Protein AF-0000000068357518 (afdb_homodimer)

Secondary structure (DSSP, 8-state):
---S-HHHHHHHTTTSEEEEEESSS-EEEEEEEEE-TT--EEEEEEEEESSSEEEEEEEEE-GGGEEEEEE-----/--TTSHHHHHHHTTTSEEEEEESSS-EEEEEEEEE-TT--EEEEEEEEESSSEEEEEEEEE-GGGEEEEEE-----

Sequence (152 aa):
MEANVPGAFLHSLIGKNVLVKSKWGPVYEGNLVSCDTFMNLQLRNAVEHAKQDTELGEMLLRNNNILYIREETSASMEANVPGAFLHSLIGKNVLVKSKWGPVYEGNLVSCDTFMNLQLRNAVEHAKQDTELGEMLLRNNNILYIREETSAS

Structure (mmCIF, N/CA/C/O backbone):
data_AF-0000000068357518-model_v1
#
loop_
_entity.id
_entity.type
_entity.pdbx_description
1 polymer 'Sm protein F'
#
loop_
_atom_site.group_PDB
_atom_site.id
_atom_site.type_symbol
_atom_site.label_atom_id
_atom_site.label_alt_id
_atom_site.label_comp_id
_atom_site.label_asym_id
_atom_site.label_entity_id
_atom_site.label_seq_id
_atom_site.pdbx_PDB_ins_code
_atom_site.Cartn_x
_atom_site.Cartn_y
_atom_site.Cartn_z
_atom_site.occupancy
_atom_site.B_iso_or_equiv
_atom_site.auth_seq_id
_atom_site.auth_comp_id
_atom_site.auth_asym_id
_atom_site.auth_atom_id
_atom_site.pdbx_PDB_model_num
ATOM 1 N N . MET A 1 1 ? -22.984 8.414 -0.066 1 35.31 1 MET A N 1
ATOM 2 C CA . MET A 1 1 ? -22.266 7.262 -0.593 1 35.31 1 MET A CA 1
ATOM 3 C C . MET A 1 1 ? -20.766 7.379 -0.311 1 35.31 1 MET A C 1
ATOM 5 O O . MET A 1 1 ? -20.141 8.359 -0.702 1 35.31 1 MET A O 1
ATOM 9 N N . GLU A 1 2 ? -20.156 7.082 0.781 1 42.31 2 GLU A N 1
ATOM 10 C CA . GLU A 1 2 ? -19.125 7.715 1.601 1 42.31 2 GLU A CA 1
ATOM 11 C C . GLU A 1 2 ? -17.828 7.891 0.82 1 42.31 2 GLU A C 1
ATOM 13 O O . GLU A 1 2 ? -17.469 7.043 -0.003 1 42.31 2 GLU A O 1
ATOM 18 N N . ALA A 1 3 ? -17.25 9.109 0.553 1 48.06 3 ALA A N 1
ATOM 19 C CA . ALA A 1 3 ? -16.156 9.578 -0.293 1 48.06 3 ALA A CA 1
ATOM 20 C C . ALA A 1 3 ? -15.125 8.469 -0.504 1 48.06 3 ALA A C 1
ATOM 22 O O . ALA A 1 3 ? -15.117 7.473 0.222 1 48.06 3 ALA A O 1
ATOM 23 N N . ASN A 1 4 ? -13.953 8.797 -1.588 1 59.88 4 ASN A N 1
ATOM 24 C CA . ASN A 1 4 ? -12.852 8.133 -2.279 1 59.88 4 ASN A CA 1
ATOM 25 C C . ASN A 1 4 ? -11.875 7.504 -1.296 1 59.88 4 ASN A C 1
ATOM 27 O O . ASN A 1 4 ? -10.969 8.172 -0.8 1 59.88 4 ASN A O 1
ATOM 31 N N . VAL A 1 5 ? -12.32 6.395 -0.652 1 83.06 5 VAL A N 1
ATOM 32 C CA . VAL A 1 5 ? -11.672 5.684 0.445 1 83.06 5 VAL A CA 1
ATOM 33 C C . VAL A 1 5 ? -10.688 4.66 -0.115 1 83.06 5 VAL A C 1
ATOM 35 O O . VAL A 1 5 ? -10.773 4.281 -1.285 1 83.06 5 VAL A O 1
ATOM 38 N N . PRO A 1 6 ? -9.586 4.516 0.483 1 92.81 6 PRO A N 1
ATOM 39 C CA . PRO A 1 6 ? -8.586 3.514 0.1 1 92.81 6 PRO A CA 1
ATOM 40 C C . PRO A 1 6 ? -9.219 2.197 -0.351 1 92.81 6 PRO A C 1
ATOM 42 O O . PRO A 1 6 ? -8.734 1.574 -1.302 1 92.81 6 PRO A O 1
ATOM 45 N N . GLY A 1 7 ? -10.344 1.847 0.179 1 92.75 7 GLY A N 1
ATOM 46 C CA . GLY A 1 7 ? -11.062 0.647 -0.216 1 92.75 7 GLY A CA 1
ATOM 47 C C . GLY A 1 7 ? -11.586 0.704 -1.642 1 92.75 7 GLY A C 1
ATOM 48 O O . GLY A 1 7 ? -11.555 -0.3 -2.357 1 92.75 7 GLY A O 1
ATOM 49 N N . ALA A 1 8 ? -12.125 1.834 -2.02 1 93.44 8 ALA A N 1
ATOM 50 C CA . ALA A 1 8 ? -12.617 2.01 -3.383 1 93.44 8 ALA A CA 1
ATOM 51 C C . ALA A 1 8 ? -11.484 1.881 -4.398 1 93.44 8 ALA A C 1
ATOM 53 O O . ALA A 1 8 ? -11.664 1.301 -5.473 1 93.44 8 ALA A O 1
ATOM 54 N N . PHE A 1 9 ? -10.359 2.506 -4.082 1 95.88 9 PHE A N 1
ATOM 55 C CA . PHE A 1 9 ? -9.188 2.363 -4.941 1 95.88 9 PHE A CA 1
ATOM 56 C C . PHE A 1 9 ? -8.828 0.894 -5.125 1 95.88 9 PHE A C 1
ATOM 58 O O . PHE A 1 9 ? -8.617 0.438 -6.25 1 95.88 9 PHE A O 1
ATOM 65 N N . LEU A 1 10 ? -8.812 0.176 -4.094 1 97.06 10 LEU A N 1
ATOM 66 C CA . LEU A 1 10 ? -8.492 -1.245 -4.16 1 97.06 10 LEU A CA 1
ATOM 67 C C . LEU A 1 10 ? -9.477 -1.985 -5.059 1 97.06 10 LEU A C 1
ATOM 69 O O . LEU A 1 10 ? -9.078 -2.809 -5.883 1 97.06 10 LEU A O 1
ATOM 73 N N . HIS A 1 11 ? -10.734 -1.648 -4.902 1 96.94 11 HIS A N 1
ATOM 74 C CA . HIS A 1 11 ? -11.758 -2.279 -5.734 1 96.94 11 HIS A CA 1
ATOM 75 C C . HIS A 1 11 ? -11.555 -1.942 -7.207 1 96.94 11 HIS A C 1
ATOM 77 O O . HIS A 1 11 ? -11.836 -2.768 -8.078 1 96.94 11 HIS A O 1
ATOM 83 N N . SER A 1 12 ? -11.07 -0.763 -7.438 1 97.06 12 SER A N 1
ATOM 84 C CA . SER A 1 12 ? -10.859 -0.338 -8.812 1 97.06 12 SER A CA 1
ATOM 85 C C . SER A 1 12 ? -9.734 -1.129 -9.469 1 97.06 12 SER A C 1
ATOM 87 O O . SER A 1 12 ? -9.578 -1.104 -10.695 1 97.06 12 SER A O 1
ATOM 89 N N . LEU A 1 13 ? -8.969 -1.798 -8.719 1 97.75 13 LEU A N 1
ATOM 90 C CA . LEU A 1 13 ? -7.84 -2.564 -9.242 1 97.75 13 LEU A CA 1
ATOM 91 C C . LEU A 1 13 ? -8.273 -3.973 -9.641 1 97.75 13 LEU A C 1
ATOM 93 O O . LEU A 1 13 ? -7.512 -4.715 -10.258 1 97.75 13 LEU A O 1
ATOM 97 N N . ILE A 1 14 ? -9.453 -4.398 -9.289 1 98.31 14 ILE A N 1
ATOM 98 C CA . ILE A 1 14 ? -9.922 -5.738 -9.633 1 98.31 14 ILE A CA 1
ATOM 99 C C . ILE A 1 14 ? -9.914 -5.914 -11.148 1 98.31 14 ILE A C 1
ATOM 101 O O . ILE A 1 14 ? -10.398 -5.055 -11.891 1 98.31 14 ILE A O 1
ATOM 105 N N . GLY A 1 15 ? -9.352 -6.984 -11.609 1 98.44 15 GLY A N 1
ATOM 106 C CA . GLY A 1 15 ? -9.219 -7.273 -13.031 1 98.44 15 GLY A CA 1
ATOM 107 C C . GLY A 1 15 ? -7.906 -6.777 -13.617 1 98.44 15 GLY A C 1
ATOM 108 O O . GLY A 1 15 ? -7.594 -7.055 -14.773 1 98.44 15 GLY A O 1
ATOM 109 N N . LYS A 1 16 ? -7.148 -6.023 -12.82 1 98.31 16 LYS A N 1
ATOM 110 C CA . LYS A 1 16 ? -5.883 -5.461 -13.281 1 98.31 16 LYS A CA 1
ATOM 111 C C . LYS A 1 16 ? -4.695 -6.25 -12.742 1 98.31 16 LYS A C 1
ATOM 113 O O . LYS A 1 16 ? -4.824 -6.973 -11.75 1 98.31 16 LYS A O 1
ATOM 118 N N . ASN A 1 17 ? -3.576 -6.098 -13.484 1 98.62 17 ASN A N 1
ATOM 119 C CA . ASN A 1 17 ? -2.312 -6.59 -12.945 1 98.62 17 ASN A CA 1
ATOM 120 C C . ASN A 1 17 ? -1.744 -5.645 -11.891 1 98.62 17 ASN A C 1
ATOM 122 O O . ASN A 1 17 ? -1.691 -4.43 -12.102 1 98.62 17 ASN A O 1
ATOM 126 N N . VAL A 1 18 ? -1.357 -6.281 -10.766 1 98.62 18 VAL A N 1
ATOM 127 C CA . VAL A 1 18 ? -0.901 -5.461 -9.648 1 98.62 18 VAL A CA 1
ATOM 128 C C . VAL A 1 18 ? 0.441 -5.977 -9.141 1 98.62 18 VAL A C 1
ATOM 130 O O . VAL A 1 18 ? 0.837 -7.105 -9.453 1 98.62 18 VAL A O 1
ATOM 133 N N . LEU A 1 19 ? 1.148 -5.113 -8.438 1 98.5 19 LEU A N 1
ATOM 134 C CA . LEU A 1 19 ? 2.312 -5.438 -7.621 1 98.5 19 LEU A CA 1
ATOM 135 C C . LEU A 1 19 ? 2.012 -5.238 -6.141 1 98.5 19 LEU A C 1
ATOM 137 O O . LEU A 1 19 ? 1.493 -4.191 -5.742 1 98.5 19 LEU A O 1
ATOM 141 N N . VAL A 1 20 ? 2.309 -6.266 -5.355 1 98.12 20 VAL A N 1
ATOM 142 C CA . VAL A 1 20 ? 2.068 -6.227 -3.916 1 98.12 20 VAL A CA 1
ATOM 143 C C . VAL A 1 20 ? 3.385 -6.43 -3.166 1 98.12 20 VAL A C 1
ATOM 145 O O . VAL A 1 20 ? 4.031 -7.473 -3.309 1 98.12 20 VAL A O 1
ATOM 148 N N . LYS A 1 21 ? 3.73 -5.383 -2.451 1 96.56 21 LYS A N 1
ATOM 149 C CA . LYS A 1 21 ? 4.902 -5.5 -1.589 1 96.56 21 LYS A CA 1
ATOM 150 C C . LYS A 1 21 ? 4.523 -6.043 -0.215 1 96.56 21 LYS A C 1
ATOM 152 O O . LYS A 1 21 ? 3.639 -5.504 0.45 1 96.56 21 LYS A O 1
ATOM 157 N N . SER A 1 22 ? 5.207 -7.082 0.133 1 93.88 22 SER A N 1
ATOM 158 C CA . SER A 1 22 ? 4.98 -7.668 1.449 1 93.88 22 SER A CA 1
ATOM 159 C C . SER A 1 22 ? 5.867 -7.02 2.506 1 93.88 22 SER A C 1
ATOM 161 O O . SER A 1 22 ? 6.957 -6.531 2.193 1 93.88 22 SER A O 1
ATOM 163 N N . LYS A 1 23 ? 5.484 -7.004 3.771 1 88.38 23 LYS A N 1
ATOM 164 C CA . LYS A 1 23 ? 6.223 -6.43 4.895 1 88.38 23 LYS A CA 1
ATOM 165 C C . LYS A 1 23 ? 7.605 -7.059 5.023 1 88.38 23 LYS A C 1
ATOM 167 O O . LYS A 1 23 ? 8.594 -6.355 5.223 1 88.38 23 LYS A O 1
ATOM 172 N N . TRP A 1 24 ? 7.766 -8.289 5.055 1 82.06 24 TRP A N 1
ATOM 173 C CA . TRP A 1 24 ? 9 -9.008 5.34 1 82.06 24 TRP A CA 1
ATOM 174 C C . TRP A 1 24 ? 9.406 -9.891 4.16 1 82.06 24 TRP A C 1
ATOM 176 O O . TRP A 1 24 ? 10.195 -10.82 4.316 1 82.06 24 TRP A O 1
ATOM 186 N N . GLY A 1 25 ? 8.891 -9.5 3.078 1 84.94 25 GLY A N 1
ATOM 187 C CA . GLY A 1 25 ? 9.156 -10.484 2.041 1 84.94 25 GLY A CA 1
ATOM 188 C C . GLY A 1 25 ? 9.219 -9.883 0.649 1 84.94 25 GLY A C 1
ATOM 189 O O . GLY A 1 25 ? 9.625 -8.734 0.482 1 84.94 25 GLY A O 1
ATOM 190 N N . PRO A 1 26 ? 9.102 -10.734 -0.344 1 93 26 PRO A N 1
ATOM 191 C CA . PRO A 1 26 ? 9.234 -10.352 -1.752 1 93 26 PRO A CA 1
ATOM 192 C C . PRO A 1 26 ? 8.031 -9.562 -2.264 1 93 26 PRO A C 1
ATOM 194 O O . PRO A 1 26 ? 7.086 -9.312 -1.512 1 93 26 PRO A O 1
ATOM 197 N N . VAL A 1 27 ? 8.172 -9.078 -3.535 1 96.5 27 VAL A N 1
ATOM 198 C CA . VAL A 1 27 ? 7.074 -8.484 -4.289 1 96.5 27 VAL A CA 1
ATOM 199 C C . VAL A 1 27 ? 6.301 -9.578 -5.023 1 96.5 27 VAL A C 1
ATOM 201 O O . VAL A 1 27 ? 6.895 -10.484 -5.602 1 96.5 27 VAL A O 1
ATOM 204 N N . TYR A 1 28 ? 5.008 -9.484 -4.918 1 97.94 28 TYR A N 1
ATOM 205 C CA . TYR A 1 28 ? 4.125 -10.367 -5.672 1 97.94 28 TYR A CA 1
ATOM 206 C C . TYR A 1 28 ? 3.473 -9.625 -6.836 1 97.94 28 TYR A C 1
ATOM 208 O O . TYR A 1 28 ? 3.053 -8.477 -6.691 1 97.94 28 TYR A O 1
ATOM 216 N N . GLU 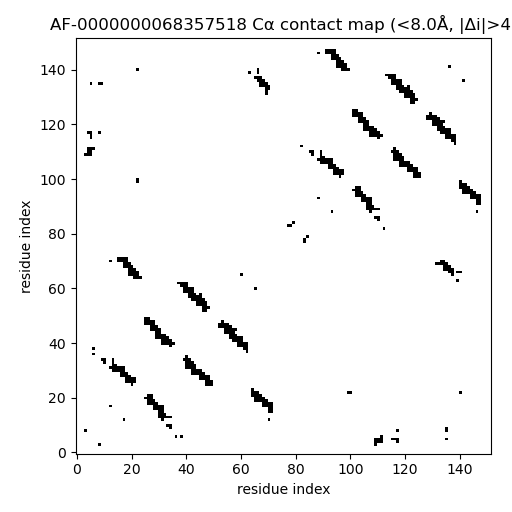A 1 29 ? 3.469 -10.273 -7.949 1 98.44 29 GLU A N 1
ATOM 217 C CA . GLU A 1 29 ? 2.811 -9.781 -9.156 1 98.44 29 GLU A CA 1
ATOM 218 C C . GLU A 1 29 ? 1.68 -10.711 -9.586 1 98.44 29 GLU A C 1
ATOM 220 O O . GLU A 1 29 ? 1.822 -11.93 -9.539 1 98.44 29 GLU A O 1
ATOM 225 N N . GLY A 1 30 ? 0.531 -10.148 -9.992 1 98.62 30 GLY A N 1
ATOM 226 C CA . GLY A 1 30 ? -0.564 -10.969 -10.477 1 98.62 30 GLY A CA 1
ATOM 227 C C . GLY A 1 30 ? -1.808 -10.172 -10.82 1 98.62 30 GLY A C 1
ATOM 228 O O . GLY A 1 30 ? -1.838 -8.953 -10.633 1 98.62 30 GLY A O 1
ATOM 229 N N . ASN A 1 31 ? -2.783 -10.914 -11.359 1 98.81 31 ASN A N 1
ATOM 230 C CA . ASN A 1 31 ? -4.09 -10.32 -11.617 1 98.81 31 ASN A CA 1
ATOM 231 C C . ASN A 1 31 ? -4.969 -10.336 -10.367 1 98.81 31 ASN A C 1
ATOM 233 O O . ASN A 1 31 ? -5.188 -11.383 -9.773 1 98.81 31 ASN A O 1
ATOM 237 N N . LEU A 1 32 ? -5.406 -9.188 -9.992 1 98.81 32 LEU A N 1
ATOM 238 C CA . LEU A 1 32 ? -6.293 -9.133 -8.836 1 98.81 32 LEU A CA 1
ATOM 239 C C . LEU A 1 32 ? -7.691 -9.617 -9.203 1 98.81 32 LEU A C 1
ATOM 241 O O . LEU A 1 32 ? -8.375 -9 -10.023 1 98.81 32 LEU A O 1
ATOM 245 N N . VAL A 1 33 ? -8.039 -10.656 -8.562 1 98.75 33 VAL A N 1
ATOM 246 C CA . VAL A 1 33 ? -9.32 -11.273 -8.875 1 98.75 33 VAL A CA 1
ATOM 247 C C . VAL A 1 33 ? -10.398 -10.758 -7.922 1 98.75 33 VAL A C 1
ATOM 249 O O . VAL A 1 33 ? -11.539 -10.523 -8.328 1 98.75 33 VAL A O 1
ATOM 252 N N . SER A 1 34 ? -10.086 -10.664 -6.609 1 98.25 34 SER A N 1
ATOM 253 C CA . SER A 1 34 ? -11.023 -10.203 -5.594 1 98.25 34 SER A CA 1
ATOM 254 C C . SER A 1 34 ? -10.305 -9.719 -4.344 1 98.25 34 SER A C 1
ATOM 256 O O . SER A 1 34 ? -9.109 -9.969 -4.176 1 98.25 34 SER A O 1
ATOM 258 N N . CYS A 1 35 ? -11.023 -8.992 -3.533 1 97.69 35 CYS A N 1
ATOM 259 C CA . CYS A 1 35 ? -10.562 -8.555 -2.221 1 97.69 35 CYS A CA 1
ATOM 260 C C . CYS A 1 35 ? -11.719 -8.453 -1.238 1 97.69 35 CYS A C 1
ATOM 262 O O . CYS A 1 35 ? -12.875 -8.328 -1.646 1 97.69 35 CYS A O 1
ATOM 264 N N . ASP A 1 36 ? -11.375 -8.523 0.02 1 95.38 36 ASP A N 1
ATOM 265 C CA . ASP A 1 36 ? -12.43 -8.375 1.018 1 95.38 36 ASP A CA 1
ATOM 266 C C . ASP A 1 36 ? -12.242 -7.094 1.827 1 95.38 36 ASP A C 1
ATOM 268 O O . ASP A 1 36 ? -11.391 -6.266 1.501 1 95.38 36 ASP A O 1
ATOM 272 N N . THR A 1 37 ? -13.062 -6.914 2.865 1 91.75 37 THR A N 1
ATOM 273 C CA . THR A 1 37 ? -13.117 -5.656 3.598 1 91.75 37 THR A CA 1
ATOM 274 C C . THR A 1 37 ? -11.867 -5.473 4.449 1 91.75 37 THR A C 1
ATOM 276 O O . THR A 1 37 ? -11.531 -4.352 4.844 1 91.75 37 TH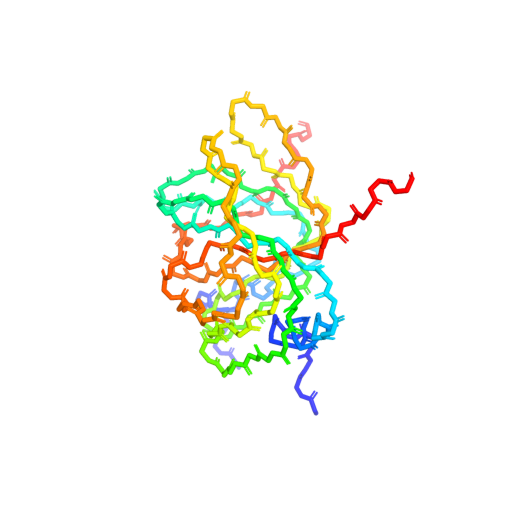R A O 1
ATOM 279 N N . PHE A 1 38 ? -11.125 -6.559 4.793 1 92.31 38 PHE A N 1
ATOM 280 C CA . PHE A 1 38 ? -9.906 -6.496 5.582 1 92.31 38 PHE A CA 1
ATOM 281 C C . PHE A 1 38 ? -8.688 -6.277 4.688 1 92.31 38 PHE A C 1
ATOM 283 O O . PHE A 1 38 ? -7.574 -6.09 5.18 1 92.31 38 PHE A O 1
ATOM 290 N N . MET A 1 39 ? -8.875 -6.348 3.311 1 95.44 39 MET A N 1
ATOM 291 C CA . MET A 1 39 ? -7.855 -6.141 2.283 1 95.44 39 MET A CA 1
ATOM 292 C C . MET A 1 39 ? -7.004 -7.391 2.1 1 95.44 39 MET A C 1
ATOM 294 O O . MET A 1 39 ? -5.793 -7.297 1.908 1 95.44 39 MET A O 1
ATOM 298 N N . ASN A 1 40 ? -7.668 -8.609 2.387 1 97.5 40 ASN A N 1
ATOM 299 C CA . ASN A 1 40 ? -7.113 -9.844 1.831 1 97.5 40 ASN A CA 1
ATOM 300 C C . ASN A 1 40 ? -7.27 -9.891 0.314 1 97.5 40 ASN A C 1
ATOM 302 O O . ASN A 1 40 ? -8.312 -9.508 -0.219 1 97.5 40 ASN A O 1
ATOM 306 N N . LEU A 1 41 ? -6.289 -10.43 -0.349 1 98.56 41 LEU A N 1
ATOM 307 C CA . LEU A 1 41 ? -6.277 -10.336 -1.805 1 98.56 41 LEU A CA 1
ATOM 308 C C . LEU A 1 41 ? -6.262 -11.727 -2.434 1 98.56 41 LEU A C 1
ATOM 310 O O . LEU A 1 41 ? -5.453 -12.578 -2.059 1 98.56 41 LEU A O 1
ATOM 314 N N . GLN A 1 42 ? -7.133 -11.898 -3.357 1 98.81 42 GLN A N 1
ATOM 315 C CA . GLN A 1 42 ? -7.062 -13.062 -4.238 1 98.81 42 GLN A CA 1
ATOM 316 C C . GLN A 1 42 ? -6.391 -12.703 -5.562 1 98.81 42 GLN A C 1
ATOM 318 O O . GLN A 1 42 ? -6.855 -11.812 -6.281 1 98.81 42 GLN A O 1
ATOM 323 N N . LEU A 1 43 ? -5.305 -13.375 -5.922 1 98.69 43 LEU A N 1
ATOM 324 C CA . LEU A 1 43 ? -4.566 -13.141 -7.16 1 98.69 43 LEU A CA 1
ATOM 325 C C . LEU A 1 43 ? -4.59 -14.383 -8.047 1 98.69 43 LEU A C 1
ATOM 327 O O . LEU A 1 43 ? -4.602 -15.508 -7.551 1 98.69 43 LEU A O 1
ATOM 331 N N . ARG A 1 44 ? -4.617 -14.156 -9.344 1 98.75 44 ARG A N 1
ATOM 332 C CA . ARG A 1 44 ? -4.383 -15.188 -10.336 1 98.75 44 ARG A CA 1
ATOM 333 C C . ARG A 1 44 ? -3.1 -14.922 -11.117 1 98.75 44 ARG A C 1
ATOM 335 O O . ARG A 1 44 ? -2.678 -13.773 -11.25 1 98.75 44 ARG A O 1
ATOM 342 N N . ASN A 1 45 ? -2.479 -16.062 -11.648 1 98.56 45 ASN A N 1
ATOM 343 C CA . ASN A 1 45 ? -1.209 -15.984 -12.359 1 98.56 45 ASN A CA 1
ATOM 344 C C . ASN A 1 45 ? -0.144 -15.266 -11.539 1 98.56 45 ASN A C 1
ATOM 346 O O . ASN A 1 45 ? 0.569 -14.406 -12.055 1 98.56 45 ASN A O 1
ATOM 350 N N . ALA A 1 46 ? -0.153 -15.547 -10.258 1 98.62 46 ALA A N 1
ATOM 351 C CA . ALA A 1 46 ? 0.749 -14.836 -9.359 1 98.62 46 ALA A CA 1
ATOM 352 C C . ALA A 1 46 ? 2.191 -15.297 -9.547 1 98.62 46 ALA A C 1
ATOM 354 O O . ALA A 1 46 ? 2.447 -16.484 -9.734 1 98.62 46 ALA A O 1
ATOM 355 N N . VAL A 1 47 ? 3.076 -14.367 -9.539 1 98.44 47 VAL A N 1
ATOM 356 C CA . VAL A 1 47 ? 4.516 -14.594 -9.562 1 98.44 47 VAL A CA 1
ATOM 357 C C . VAL A 1 47 ? 5.168 -13.945 -8.344 1 98.44 47 VAL A C 1
ATOM 359 O O . VAL A 1 47 ? 4.871 -12.797 -8.008 1 98.44 47 VAL A O 1
ATOM 362 N N . GLU A 1 48 ? 5.934 -14.695 -7.59 1 98.19 48 GLU A N 1
ATOM 363 C CA . GLU A 1 48 ? 6.758 -14.156 -6.512 1 98.19 48 GLU A CA 1
ATOM 364 C C . GLU A 1 48 ? 8.117 -13.688 -7.031 1 98.19 48 GLU A C 1
ATOM 366 O O . GLU A 1 48 ? 8.844 -14.461 -7.664 1 98.19 48 GLU A O 1
ATOM 371 N N . HIS A 1 49 ? 8.445 -12.367 -6.805 1 97.44 49 HIS A N 1
ATOM 372 C CA . HIS A 1 49 ? 9.742 -11.828 -7.199 1 97.44 49 HIS A CA 1
ATOM 373 C C . HIS A 1 49 ? 10.711 -11.812 -6.023 1 97.44 49 HIS A C 1
ATOM 375 O O . HIS A 1 49 ? 10.797 -10.82 -5.293 1 97.44 49 HIS A O 1
ATOM 381 N N . ALA A 1 50 ? 11.445 -12.844 -5.773 1 94.31 50 ALA A N 1
ATOM 382 C CA . ALA A 1 50 ? 12.523 -12.922 -4.797 1 94.31 50 ALA A CA 1
ATOM 383 C C . ALA A 1 50 ? 13.883 -13.016 -5.484 1 94.31 50 ALA A C 1
ATOM 385 O O . ALA A 1 50 ? 14.211 -12.18 -6.336 1 94.31 50 ALA A O 1
ATOM 386 N N . LYS A 1 51 ? 14.742 -13.805 -5.152 1 94.19 51 LYS A N 1
ATOM 387 C CA . LYS A 1 51 ? 15.992 -14 -5.883 1 94.19 51 LYS A CA 1
ATOM 388 C C . LYS A 1 51 ? 15.727 -14.531 -7.289 1 94.19 51 LYS A C 1
ATOM 390 O O . LYS A 1 51 ? 16.328 -14.062 -8.258 1 94.19 51 LYS A O 1
ATOM 395 N N . GLN A 1 52 ? 14.812 -15.445 -7.316 1 96.19 52 GLN A N 1
ATOM 396 C CA . GLN A 1 52 ? 14.289 -15.961 -8.57 1 96.19 52 GLN A CA 1
ATOM 397 C C . GLN A 1 52 ? 12.766 -15.867 -8.617 1 96.19 52 GLN A C 1
ATOM 399 O O . GLN A 1 52 ? 12.102 -15.953 -7.578 1 96.19 52 GLN A O 1
ATOM 404 N N . ASP A 1 53 ? 12.336 -15.672 -9.867 1 97.62 53 ASP A N 1
ATOM 405 C CA . ASP A 1 53 ? 10.883 -15.633 -10.031 1 97.62 53 ASP A CA 1
ATOM 406 C C . ASP A 1 53 ? 10.273 -17.016 -9.844 1 97.62 53 ASP A C 1
ATOM 408 O O . ASP A 1 53 ? 10.81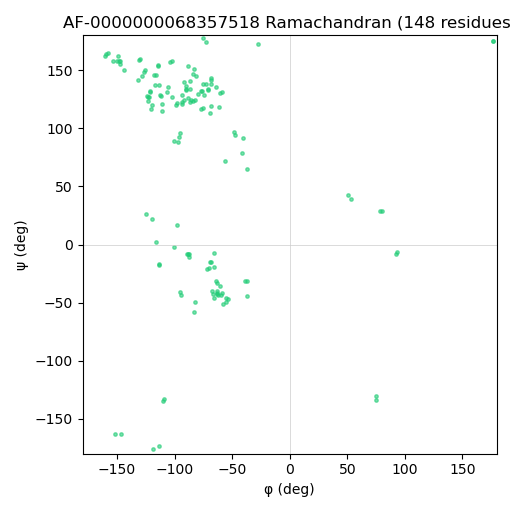2 -18.016 -10.336 1 97.62 53 ASP A O 1
ATOM 412 N N . THR A 1 54 ? 9.242 -17.094 -9.094 1 98 54 THR A N 1
ATOM 413 C CA . THR A 1 54 ? 8.5 -18.328 -8.891 1 98 54 THR A CA 1
ATOM 414 C C . THR A 1 54 ? 7.031 -18.156 -9.273 1 98 54 THR A C 1
ATOM 416 O O . THR A 1 54 ? 6.359 -17.25 -8.766 1 98 54 THR A O 1
ATOM 419 N N . GLU A 1 55 ? 6.547 -18.953 -10.164 1 98.38 55 GLU A N 1
ATOM 420 C CA . GLU A 1 55 ? 5.125 -18.953 -10.492 1 98.38 55 GLU A CA 1
ATOM 421 C C . GLU A 1 55 ? 4.301 -19.625 -9.398 1 98.38 55 GLU A C 1
ATOM 423 O O . GLU A 1 55 ? 4.578 -20.766 -9.016 1 98.38 55 GLU A O 1
ATOM 428 N N . LEU A 1 56 ? 3.27 -18.953 -8.93 1 98 56 LEU A N 1
ATOM 429 C CA . LEU A 1 56 ? 2.488 -19.453 -7.801 1 98 56 LEU A CA 1
ATOM 430 C C . LEU A 1 56 ? 1.073 -19.812 -8.242 1 98 56 LEU A C 1
ATOM 432 O O . LEU A 1 56 ? 0.369 -20.547 -7.539 1 98 56 LEU A O 1
ATOM 436 N N . GLY A 1 57 ? 0.701 -19.312 -9.391 1 98.06 57 GLY A N 1
ATOM 437 C CA . GLY A 1 57 ? -0.656 -19.578 -9.844 1 98.06 57 GLY A CA 1
ATOM 438 C C . GLY A 1 57 ? -1.699 -18.75 -9.102 1 98.06 57 GLY A C 1
ATOM 439 O O . GLY A 1 57 ? -1.592 -17.531 -9.016 1 98.06 57 GLY A O 1
ATOM 440 N N . GLU A 1 58 ? -2.789 -19.391 -8.57 1 98.44 58 GLU A N 1
ATOM 441 C CA . GLU A 1 58 ? -3.826 -18.719 -7.801 1 98.44 58 GLU A CA 1
ATOM 442 C C . GLU A 1 58 ? -3.492 -18.719 -6.312 1 98.44 58 GLU A C 1
ATOM 444 O O . GLU A 1 58 ? -3.107 -19.75 -5.758 1 98.44 58 GLU A O 1
ATOM 449 N N . MET A 1 59 ? -3.709 -17.531 -5.613 1 98.06 59 MET A N 1
ATOM 450 C CA . MET A 1 59 ? -3.307 -17.438 -4.211 1 98.06 59 MET A CA 1
ATOM 451 C C . MET A 1 59 ? -4.148 -16.406 -3.475 1 98.06 59 MET A C 1
ATOM 453 O O . MET A 1 59 ? -4.801 -15.562 -4.102 1 98.06 59 MET A O 1
ATOM 457 N N . LEU A 1 60 ? -4.156 -16.594 -2.211 1 98.38 60 LEU A N 1
ATOM 458 C CA . LEU A 1 60 ? -4.699 -15.602 -1.291 1 98.38 60 LEU A CA 1
ATOM 459 C C . LEU A 1 60 ? -3.594 -14.969 -0.456 1 98.38 60 LEU A C 1
ATOM 461 O O . LEU A 1 60 ? -2.781 -15.672 0.145 1 98.38 60 LEU A O 1
ATOM 465 N N . LEU A 1 61 ? -3.438 -13.703 -0.538 1 97.19 61 LEU A N 1
ATOM 466 C CA . LEU A 1 61 ? -2.484 -12.961 0.276 1 97.19 61 LEU A CA 1
ATOM 467 C C . LEU A 1 61 ? -3.189 -12.25 1.429 1 97.19 61 LEU A C 1
ATOM 469 O O . LEU A 1 61 ? -4.082 -11.43 1.207 1 97.19 61 LEU A O 1
ATOM 473 N N . ARG A 1 62 ? -2.729 -12.469 2.67 1 96.25 62 ARG A N 1
ATOM 474 C CA . ARG A 1 62 ? -3.369 -11.945 3.873 1 96.25 62 ARG A CA 1
ATOM 475 C C . ARG A 1 62 ? -2.975 -10.492 4.121 1 96.25 62 ARG A C 1
ATOM 477 O O . ARG A 1 62 ? -1.812 -10.125 3.941 1 96.25 62 ARG A O 1
ATOM 484 N N . ASN A 1 63 ? -3.953 -9.766 4.633 1 94.62 63 ASN A N 1
ATOM 485 C CA . ASN A 1 63 ? -3.822 -8.32 4.781 1 94.62 63 ASN A CA 1
ATOM 486 C C . ASN A 1 63 ? -2.662 -7.957 5.703 1 94.62 63 ASN A C 1
ATOM 488 O O . ASN A 1 63 ? -1.954 -6.977 5.461 1 94.62 63 ASN A O 1
ATOM 492 N N . ASN A 1 64 ? -2.422 -8.727 6.727 1 93.31 64 ASN A N 1
ATOM 493 C CA . ASN A 1 64 ? -1.422 -8.406 7.738 1 93.31 64 ASN A CA 1
ATOM 494 C C . ASN A 1 64 ? -0.01 -8.43 7.16 1 93.31 64 ASN A C 1
ATOM 496 O O . ASN A 1 64 ? 0.9 -7.801 7.703 1 93.31 64 ASN A O 1
ATOM 500 N N . ASN A 1 65 ? 0.189 -9.055 6.07 1 93.56 65 ASN A N 1
ATOM 501 C CA . ASN A 1 65 ? 1.512 -9.211 5.477 1 93.56 65 ASN A CA 1
ATOM 502 C C . ASN A 1 65 ? 1.729 -8.219 4.332 1 93.56 65 ASN A C 1
ATOM 504 O O . ASN A 1 65 ? 2.809 -8.172 3.744 1 93.56 65 ASN A O 1
ATOM 508 N N . ILE A 1 66 ? 0.726 -7.441 4.043 1 95.81 66 ILE A N 1
ATOM 509 C CA . ILE A 1 66 ? 0.802 -6.531 2.906 1 95.81 66 ILE A CA 1
ATOM 510 C C . ILE A 1 66 ? 1.285 -5.16 3.377 1 95.81 66 ILE A C 1
ATOM 512 O O . ILE A 1 66 ? 0.698 -4.566 4.285 1 95.81 66 ILE A O 1
ATOM 516 N N . LEU A 1 67 ? 2.377 -4.73 2.779 1 96.12 67 LEU A N 1
ATOM 517 C CA . LEU A 1 67 ? 2.832 -3.361 3.008 1 96.12 67 LEU A CA 1
ATOM 518 C C . LEU A 1 67 ? 2.088 -2.385 2.104 1 96.12 67 LEU A C 1
ATOM 520 O O . LEU A 1 67 ? 1.403 -1.48 2.588 1 96.12 67 LEU A O 1
ATOM 524 N N . TYR A 1 68 ? 2.141 -2.541 0.824 1 97 68 TYR A N 1
ATOM 525 C CA . TYR A 1 68 ? 1.363 -1.712 -0.091 1 97 68 TYR A CA 1
ATOM 526 C C . TYR A 1 68 ? 0.995 -2.488 -1.35 1 97 68 TYR A C 1
ATOM 528 O O . TYR A 1 68 ? 1.58 -3.535 -1.635 1 97 68 TYR A O 1
ATOM 536 N N . ILE A 1 69 ? 0.024 -2.02 -2.1 1 98.12 69 ILE A N 1
ATOM 537 C CA . ILE A 1 69 ? -0.372 -2.523 -3.41 1 98.12 69 ILE A CA 1
ATOM 538 C C . ILE A 1 69 ? -0.433 -1.372 -4.41 1 98.12 69 ILE A C 1
ATOM 540 O O . ILE A 1 69 ? -0.861 -0.267 -4.066 1 98.12 69 ILE A O 1
ATOM 544 N N . ARG A 1 70 ? -0.062 -1.646 -5.656 1 98 70 ARG A N 1
ATOM 545 C CA . ARG A 1 70 ? -0.146 -0.685 -6.75 1 98 70 ARG A CA 1
ATOM 546 C C . ARG A 1 70 ? -0.432 -1.387 -8.07 1 98 70 ARG A C 1
ATOM 548 O O . ARG A 1 70 ? -0.194 -2.588 -8.211 1 98 70 ARG A O 1
ATOM 555 N N . GLU A 1 71 ? -1.021 -0.594 -8.961 1 97.5 71 GLU A N 1
ATOM 556 C CA . GLU A 1 71 ? -1.218 -1.127 -10.305 1 97.5 71 GLU A CA 1
ATOM 557 C C . GLU A 1 71 ? 0.115 -1.313 -11.023 1 97.5 71 GLU A C 1
ATOM 559 O O . GLU A 1 71 ? 1.015 -0.48 -10.898 1 97.5 71 GLU A O 1
ATOM 564 N N . GLU A 1 72 ? 0.211 -2.406 -11.688 1 94.88 72 GLU A N 1
ATOM 565 C CA . GLU A 1 72 ? 1.375 -2.592 -12.547 1 94.88 72 GLU A CA 1
ATOM 566 C C . GLU A 1 72 ? 1.333 -1.647 -13.742 1 94.88 72 GLU A C 1
ATOM 568 O O . GLU A 1 72 ? 0.328 -1.582 -14.453 1 94.88 72 GLU A O 1
ATOM 573 N N . THR A 1 73 ? 2.205 -0.753 -13.805 1 84.5 73 THR A N 1
ATOM 574 C CA . THR A 1 73 ? 2.258 0.143 -14.953 1 84.5 73 THR A CA 1
ATOM 575 C C . THR A 1 73 ? 3.254 -0.368 -15.984 1 84.5 73 THR A C 1
ATOM 577 O O . THR A 1 73 ? 4.371 -0.758 -15.648 1 84.5 73 THR A O 1
ATOM 580 N N . SER A 1 74 ? 2.76 -1.073 -16.953 1 62.78 74 SER A N 1
ATOM 581 C CA . SER A 1 74 ? 3.613 -1.511 -18.047 1 62.78 74 SER A CA 1
ATOM 582 C C . SER A 1 74 ? 4.465 -0.362 -18.578 1 62.78 74 SER A C 1
ATOM 584 O O . SER A 1 74 ? 3.971 0.754 -18.75 1 62.78 74 SER A O 1
ATOM 586 N N . ALA A 1 75 ? 5.805 -0.114 -18.125 1 47.16 75 ALA A N 1
ATOM 587 C CA . ALA A 1 75 ? 6.551 0.764 -19.031 1 47.16 75 ALA A CA 1
ATOM 588 C C . ALA A 1 75 ? 6.195 0.484 -20.484 1 47.16 75 ALA A C 1
ATOM 590 O O . ALA A 1 75 ? 6.504 -0.588 -21.016 1 47.16 75 ALA A O 1
ATOM 591 N N . SER A 1 76 ? 4.996 0.746 -20.812 1 29.62 76 SER A N 1
ATOM 592 C CA . SER A 1 76 ? 4.934 0.671 -22.266 1 29.62 76 SER A CA 1
ATOM 593 C C . SER A 1 76 ? 6.125 1.373 -22.906 1 29.62 76 SER A C 1
ATOM 595 O O . SER A 1 76 ? 6.574 2.416 -22.422 1 29.62 76 SER A O 1
ATOM 597 N N . MET B 1 1 ? -17.859 16.734 15.094 1 43.16 1 MET B N 1
ATOM 598 C CA . MET B 1 1 ? -16.812 15.758 14.805 1 43.16 1 MET B CA 1
ATOM 599 C C . MET B 1 1 ? -15.57 16.047 15.641 1 43.16 1 MET B C 1
ATOM 601 O O . MET B 1 1 ? -15.094 17.172 15.688 1 43.16 1 MET B O 1
ATOM 605 N N . GLU B 1 2 ? -15.258 15.508 16.75 1 49.72 2 GLU B N 1
ATOM 606 C CA . GLU B 1 2 ? -14.297 15.977 17.734 1 49.72 2 GLU B CA 1
ATOM 607 C C . GLU B 1 2 ? -12.969 16.344 17.078 1 49.72 2 GLU B C 1
ATOM 609 O O . GLU B 1 2 ? -12.398 15.555 16.328 1 49.72 2 GLU B O 1
ATOM 614 N N . ALA B 1 3 ? -12.766 17.625 16.797 1 55.69 3 ALA B N 1
ATOM 615 C CA . ALA B 1 3 ? -11.742 18.359 16.062 1 55.69 3 ALA B CA 1
ATOM 616 C C . ALA B 1 3 ? -10.359 17.75 16.281 1 55.69 3 ALA B C 1
ATOM 618 O O . ALA B 1 3 ? -9.539 17.703 15.367 1 55.69 3 ALA B O 1
ATOM 619 N N . ASN B 1 4 ? -10.016 17.422 17.453 1 61.19 4 ASN B N 1
ATOM 620 C CA . ASN B 1 4 ? -8.625 17.234 17.859 1 61.19 4 ASN B CA 1
ATOM 621 C C . ASN B 1 4 ? -8.242 15.758 17.844 1 61.19 4 ASN B C 1
ATOM 623 O O . ASN B 1 4 ? -7.457 15.297 18.672 1 61.19 4 ASN B O 1
ATOM 627 N N . VAL B 1 5 ? -8.969 14.797 17.188 1 81.5 5 VAL B N 1
ATOM 628 C CA . VAL B 1 5 ? -8.617 13.383 17.266 1 81.5 5 VAL B CA 1
ATOM 629 C C . VAL B 1 5 ? -7.688 13.008 16.109 1 81.5 5 VAL B C 1
ATOM 631 O O . VAL B 1 5 ? -7.676 13.68 15.07 1 81.5 5 VAL B O 1
ATOM 634 N N . PRO B 1 6 ? -6.746 12.203 16.453 1 87.81 6 PRO B N 1
ATOM 635 C CA . PRO B 1 6 ? -5.75 11.789 15.469 1 87.81 6 PRO B CA 1
ATOM 636 C C . PRO B 1 6 ? -6.352 11.555 14.086 1 87.81 6 PRO B C 1
ATOM 638 O O . PRO B 1 6 ? -5.734 11.891 13.078 1 87.81 6 PRO B O 1
ATOM 641 N N . GLY B 1 7 ? -7.582 11.125 14.055 1 89 7 GLY B N 1
ATOM 642 C CA . GLY B 1 7 ? -8.273 10.898 12.797 1 89 7 GLY B CA 1
ATOM 643 C C . GLY B 1 7 ? -8.547 12.188 12.031 1 89 7 GLY B C 1
ATOM 644 O O . GLY B 1 7 ? -8.438 12.219 10.805 1 89 7 GLY B O 1
ATOM 645 N N . ALA B 1 8 ? -8.914 13.219 12.781 1 89.88 8 ALA B N 1
ATOM 646 C CA . ALA B 1 8 ? -9.172 14.516 12.148 1 89.88 8 ALA B CA 1
ATOM 647 C C . ALA B 1 8 ? -7.898 15.094 11.547 1 89.88 8 ALA B C 1
ATOM 649 O O . ALA B 1 8 ? -7.926 15.703 10.477 1 89.88 8 ALA B O 1
ATOM 650 N N . PHE B 1 9 ? -6.824 15.031 12.336 1 93.38 9 PHE B N 1
ATOM 651 C CA . PHE B 1 9 ? -5.531 15.484 11.828 1 93.38 9 PHE B CA 1
ATOM 652 C C . PHE B 1 9 ? -5.188 14.781 10.523 1 93.38 9 PHE B C 1
ATOM 654 O O . PHE B 1 9 ? -4.812 15.43 9.539 1 93.38 9 PHE B O 1
ATOM 661 N N . LEU B 1 10 ? -5.336 13.492 10.422 1 94.5 10 LEU B N 1
ATOM 662 C CA . LEU B 1 10 ? -5.043 12.727 9.219 1 94.5 10 LEU B CA 1
ATOM 663 C C . LEU B 1 10 ? -5.879 13.219 8.039 1 94.5 10 LEU B C 1
ATOM 665 O O . LEU B 1 10 ? -5.363 13.383 6.934 1 94.5 10 LEU B O 1
ATOM 669 N N . HIS B 1 11 ? -7.113 13.484 8.297 1 94.31 11 HIS B N 1
ATOM 670 C CA . HIS B 1 11 ? -8 13.969 7.246 1 94.31 11 HIS B CA 1
ATOM 671 C C . HIS B 1 11 ? -7.559 15.336 6.73 1 94.31 11 HIS B C 1
ATOM 673 O O . HIS B 1 11 ? -7.715 15.633 5.547 1 94.31 11 HIS B O 1
ATOM 679 N N . SER B 1 12 ? -6.973 16.094 7.641 1 95.19 12 SER B N 1
ATOM 680 C CA . SER B 1 12 ? -6.523 17.438 7.254 1 95.19 12 SER B CA 1
ATOM 681 C C . SER B 1 12 ? -5.344 17.359 6.293 1 95.19 12 SER B C 1
ATOM 683 O O . SER B 1 12 ? -4.996 18.359 5.66 1 95.19 12 SER B O 1
ATOM 685 N N . LEU B 1 13 ? -4.734 16.234 6.184 1 96.12 13 LEU B N 1
ATOM 686 C CA . LEU B 1 13 ? -3.561 16.078 5.332 1 96.12 13 LEU B CA 1
ATOM 687 C C . LEU B 1 13 ? -3.967 15.688 3.916 1 96.12 13 LEU B C 1
ATOM 689 O O . LEU B 1 13 ? -3.129 15.664 3.01 1 96.12 13 LEU B O 1
ATOM 693 N N . ILE B 1 14 ? -5.219 15.391 3.67 1 96.38 14 ILE B N 1
ATOM 694 C CA . ILE B 1 14 ? -5.66 15 2.336 1 96.38 14 ILE B CA 1
ATOM 695 C C . ILE B 1 14 ? -5.391 16.125 1.349 1 96.38 14 ILE B C 1
ATOM 697 O O . ILE B 1 14 ? -5.719 17.281 1.617 1 96.38 14 ILE B O 1
ATOM 701 N N . GLY B 1 15 ? -4.76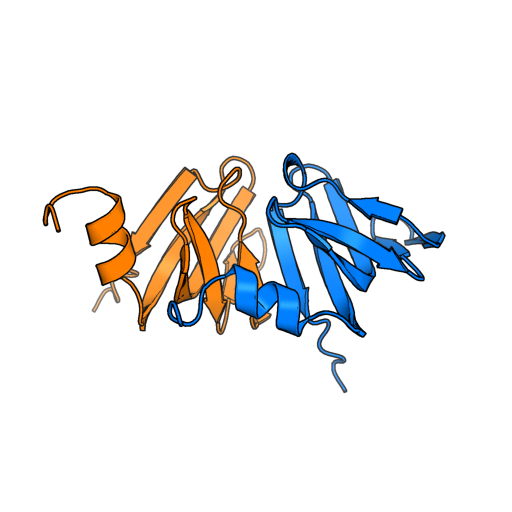6 15.805 0.233 1 97.31 15 GLY B N 1
ATOM 702 C CA . GLY B 1 15 ? -4.406 16.781 -0.784 1 97.31 15 GLY B CA 1
ATOM 703 C C . GLY B 1 15 ? -3 17.328 -0.616 1 97.31 15 GLY B C 1
ATOM 704 O O . GLY B 1 15 ? -2.504 18.062 -1.477 1 97.31 15 GLY B O 1
ATOM 705 N N . LYS B 1 16 ? -2.34 16.953 0.503 1 97.69 16 LYS B N 1
ATOM 706 C CA . LYS B 1 16 ? -0.992 17.453 0.78 1 97.69 16 LYS B CA 1
ATOM 707 C C . LYS B 1 16 ? 0.052 16.375 0.495 1 97.69 16 LYS B C 1
ATOM 709 O O . LYS B 1 16 ? -0.271 15.18 0.446 1 97.69 16 LYS B O 1
ATOM 714 N N . ASN B 1 17 ? 1.27 16.891 0.251 1 98.44 17 ASN B N 1
ATOM 715 C CA . ASN B 1 17 ? 2.402 15.969 0.203 1 98.44 17 ASN B CA 1
ATOM 716 C C . ASN B 1 17 ? 2.826 15.531 1.602 1 98.44 17 ASN B C 1
ATOM 718 O O . ASN B 1 17 ? 2.953 16.359 2.506 1 98.44 17 ASN B O 1
ATOM 722 N N . VAL B 1 18 ? 3.006 14.203 1.748 1 98.5 18 VAL B N 1
ATOM 723 C CA . VAL B 1 18 ? 3.299 13.672 3.074 1 98.5 18 VAL B CA 1
ATOM 724 C C . VAL B 1 18 ? 4.504 12.734 3.002 1 98.5 18 VAL B C 1
ATOM 726 O O . VAL B 1 18 ? 4.879 12.281 1.918 1 98.5 18 VAL B O 1
ATOM 729 N N . LEU B 1 19 ? 5.137 12.523 4.141 1 98.44 19 LEU B N 1
ATOM 730 C CA . LEU B 1 19 ? 6.125 11.477 4.395 1 98.44 19 LEU B CA 1
ATOM 731 C C . LEU B 1 19 ? 5.582 10.445 5.375 1 98.44 19 LEU B C 1
ATOM 733 O O . LEU B 1 19 ? 5.07 10.805 6.438 1 98.44 19 LEU B O 1
ATOM 737 N N . VAL B 1 20 ? 5.668 9.195 4.953 1 98.19 20 VAL B N 1
ATOM 738 C CA . VAL B 1 20 ? 5.18 8.094 5.777 1 98.19 20 VAL B CA 1
ATOM 739 C C . VAL B 1 20 ? 6.328 7.145 6.102 1 98.19 20 VAL B C 1
ATOM 741 O O . VAL B 1 20 ? 6.953 6.582 5.199 1 98.19 20 VAL B O 1
ATOM 744 N N . LYS B 1 21 ? 6.566 7.004 7.379 1 97.31 21 LYS B N 1
ATOM 745 C CA . LYS B 1 21 ? 7.559 6.035 7.836 1 97.31 21 LYS B CA 1
ATOM 746 C C . LYS B 1 21 ? 6.914 4.684 8.125 1 97.31 21 LYS B C 1
ATOM 748 O O . LYS B 1 21 ? 5.961 4.598 8.906 1 97.31 21 LYS B O 1
ATOM 753 N N . SER B 1 22 ? 7.465 3.734 7.473 1 94.19 22 SER B N 1
ATOM 754 C CA . SER B 1 22 ? 7.008 2.373 7.734 1 94.19 22 SER B CA 1
ATOM 755 C C . SER B 1 22 ? 7.703 1.78 8.953 1 94.19 22 SER B C 1
ATOM 757 O O . SER B 1 22 ? 8.844 2.141 9.266 1 94.19 22 SER B O 1
ATOM 759 N N . LYS B 1 23 ? 7.082 0.875 9.68 1 92 23 LYS B N 1
ATOM 760 C CA . LYS B 1 23 ? 7.656 0.242 10.859 1 92 23 LYS B CA 1
ATOM 761 C C . LYS B 1 23 ? 8.992 -0.415 10.547 1 92 23 LYS B C 1
ATOM 763 O O . LYS B 1 23 ? 9.969 -0.234 11.273 1 92 23 LYS B O 1
ATOM 768 N N . TRP B 1 24 ? 9.109 -1.2 9.547 1 83.5 24 TRP B N 1
ATOM 769 C CA . TRP B 1 24 ? 10.297 -1.992 9.258 1 83.5 24 TRP B CA 1
ATOM 770 C C . TRP B 1 24 ? 10.805 -1.715 7.844 1 83.5 24 TRP B C 1
ATOM 772 O O . TRP B 1 24 ? 11.523 -2.533 7.262 1 83.5 24 TRP B O 1
ATOM 782 N N . GLY B 1 25 ? 10.469 -0.531 7.438 1 85.12 25 GLY B N 1
ATOM 783 C CA . GLY B 1 25 ? 10.844 -0.288 6.055 1 85.12 25 GLY B CA 1
ATOM 784 C C . GLY B 1 25 ? 11.219 1.158 5.781 1 85.12 25 GLY B C 1
ATOM 785 O O . GLY B 1 25 ? 11.68 1.865 6.68 1 85.12 25 GLY B O 1
ATOM 786 N N . PRO B 1 26 ? 11.227 1.49 4.574 1 92.31 26 PRO B N 1
ATOM 787 C CA . PRO B 1 26 ? 11.641 2.822 4.129 1 92.31 26 PRO B CA 1
ATOM 788 C C . PRO B 1 26 ? 10.586 3.891 4.395 1 92.31 26 PRO B C 1
ATOM 790 O O . PRO B 1 26 ? 9.539 3.598 4.98 1 92.31 26 PRO B O 1
ATOM 793 N N . VAL B 1 27 ? 10.984 5.125 4.027 1 96.75 27 VAL B N 1
ATOM 794 C CA . VAL B 1 27 ? 10.07 6.266 4.02 1 96.75 27 VAL B CA 1
ATOM 795 C C . VAL B 1 27 ? 9.398 6.375 2.654 1 96.75 27 VAL B C 1
ATOM 797 O O . VAL B 1 27 ? 10.047 6.223 1.618 1 96.75 27 VAL B O 1
ATOM 800 N N . TYR B 1 28 ? 8.078 6.578 2.676 1 97.75 28 TYR B N 1
ATOM 801 C CA . TYR B 1 28 ? 7.297 6.836 1.471 1 97.75 28 TYR B CA 1
ATOM 802 C C . TYR B 1 28 ? 6.883 8.297 1.394 1 97.75 28 TYR B C 1
ATOM 804 O O . TYR B 1 28 ? 6.445 8.883 2.391 1 97.75 28 TYR B O 1
ATOM 812 N N . GLU B 1 29 ? 7.105 8.852 0.3 1 98.5 29 GLU B N 1
ATOM 813 C CA . GLU B 1 29 ? 6.699 10.227 0.007 1 98.5 29 GLU B CA 1
ATOM 814 C C . GLU B 1 29 ? 5.629 10.266 -1.083 1 98.5 29 GLU B C 1
ATOM 816 O O . GLU B 1 29 ? 5.727 9.539 -2.078 1 98.5 29 GLU B O 1
ATOM 821 N N . GLY B 1 30 ? 4.59 11.094 -0.931 1 98.38 30 GLY B N 1
ATOM 822 C CA . GLY B 1 30 ? 3.574 11.234 -1.961 1 98.38 30 GLY B CA 1
ATOM 823 C C . GLY B 1 30 ? 2.438 12.156 -1.557 1 98.38 30 GLY B C 1
ATOM 824 O O . GLY B 1 30 ? 2.424 12.68 -0.441 1 98.38 30 GLY B O 1
ATOM 825 N N . ASN B 1 31 ? 1.548 12.375 -2.523 1 98.56 31 ASN B N 1
ATOM 826 C CA . ASN B 1 31 ? 0.327 13.133 -2.252 1 98.56 31 ASN B CA 1
ATOM 827 C C . ASN B 1 31 ? -0.748 12.25 -1.627 1 98.56 31 ASN B C 1
ATOM 829 O O . ASN B 1 31 ? -1.107 11.211 -2.186 1 98.56 31 ASN B O 1
ATOM 833 N N . LEU B 1 32 ? -1.235 12.656 -0.491 1 98.06 32 LEU B N 1
ATOM 834 C CA . LEU B 1 32 ? -2.305 11.891 0.142 1 98.06 32 LEU B CA 1
ATOM 835 C C . LEU B 1 32 ? -3.641 12.156 -0.547 1 98.06 32 LEU B C 1
ATOM 837 O O . LEU B 1 32 ? -4.148 13.273 -0.517 1 98.06 32 LEU B O 1
ATOM 841 N N . VAL B 1 33 ? -4.148 11.094 -1.102 1 97.5 33 VAL B N 1
ATOM 842 C CA . VAL B 1 33 ? -5.383 11.219 -1.871 1 97.5 33 VAL B CA 1
ATOM 8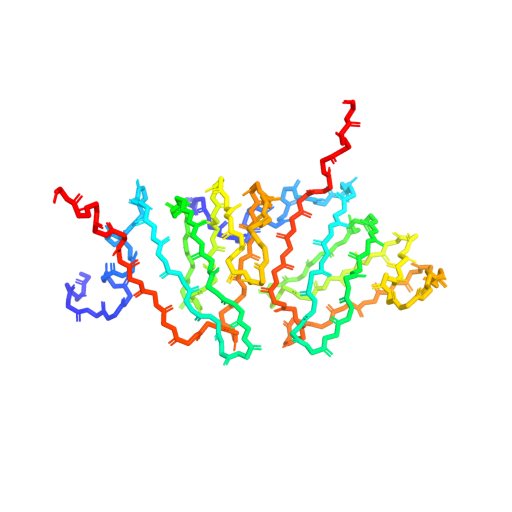43 C C . VAL B 1 33 ? -6.578 10.875 -0.987 1 97.5 33 VAL B C 1
ATOM 845 O O . VAL B 1 33 ? -7.629 11.516 -1.079 1 97.5 33 VAL B O 1
ATOM 848 N N . SER B 1 34 ? -6.449 9.836 -0.153 1 96.44 34 SER B N 1
ATOM 849 C CA . SER B 1 34 ? -7.539 9.398 0.712 1 96.44 34 SER B CA 1
ATOM 850 C C . SER B 1 34 ? -7.02 8.547 1.864 1 96.44 34 SER B C 1
ATOM 852 O O . SER B 1 34 ? -5.887 8.055 1.82 1 96.44 34 SER B O 1
ATOM 854 N N . CYS B 1 35 ? -7.836 8.43 2.844 1 95.75 35 CYS B N 1
ATOM 855 C CA . CYS B 1 35 ? -7.582 7.566 3.99 1 95.75 35 CYS B CA 1
ATOM 856 C C . CYS B 1 35 ? -8.883 7.008 4.551 1 95.75 35 CYS B C 1
ATOM 858 O O . CYS B 1 35 ? -9.969 7.516 4.246 1 95.75 35 CYS B O 1
ATOM 860 N N . ASP B 1 36 ? -8.711 5.898 5.262 1 92.38 36 ASP B N 1
ATOM 861 C CA . ASP B 1 36 ? -9.914 5.34 5.879 1 92.38 36 ASP B CA 1
ATOM 862 C C . ASP B 1 36 ? -9.781 5.309 7.402 1 92.38 36 ASP B C 1
ATOM 864 O O . ASP B 1 36 ? -8.82 5.848 7.957 1 92.38 36 ASP B O 1
ATOM 868 N N . THR B 1 37 ? -10.805 4.734 8.094 1 88.69 37 THR B N 1
ATOM 869 C CA . THR B 1 37 ? -10.883 4.797 9.547 1 88.69 37 THR B CA 1
ATOM 870 C C . THR B 1 37 ? -9.805 3.936 10.188 1 88.69 37 THR B C 1
ATOM 872 O O . THR B 1 37 ? -9.469 4.121 11.359 1 88.69 37 THR B O 1
ATOM 875 N N . PHE B 1 38 ? -9.234 2.959 9.445 1 89.25 38 PHE B N 1
ATOM 876 C CA . PHE B 1 38 ? -8.172 2.105 9.953 1 89.25 38 PHE B CA 1
ATOM 877 C C . PHE B 1 38 ? -6.805 2.742 9.703 1 89.25 38 PHE B C 1
ATOM 879 O O . PHE B 1 38 ? -5.777 2.201 10.117 1 89.25 38 PHE B O 1
ATOM 886 N N . MET B 1 39 ? -6.77 3.842 8.953 1 92.5 39 MET B N 1
ATOM 887 C CA . MET B 1 39 ? -5.578 4.609 8.602 1 92.5 39 MET B CA 1
ATOM 888 C C . MET B 1 39 ? -4.809 3.932 7.473 1 92.5 39 MET B C 1
ATOM 890 O O . MET B 1 39 ? -3.576 3.936 7.465 1 92.5 39 MET B O 1
ATOM 894 N N . ASN B 1 40 ? -5.547 3.176 6.574 1 95.94 40 ASN B N 1
ATOM 895 C CA . ASN B 1 40 ? -5 2.877 5.254 1 95.94 40 ASN B CA 1
ATOM 896 C C . ASN B 1 40 ? -4.902 4.129 4.391 1 95.94 40 ASN B C 1
ATOM 898 O O . ASN B 1 40 ? -5.809 4.965 4.398 1 95.94 40 ASN B O 1
ATOM 902 N N . LEU B 1 41 ? -3.83 4.207 3.621 1 97.31 41 LEU B N 1
ATOM 903 C CA . LEU B 1 41 ? -3.561 5.445 2.896 1 97.31 41 LEU B CA 1
ATOM 904 C C . LEU B 1 41 ? -3.5 5.191 1.394 1 97.31 41 LEU B C 1
ATOM 906 O O . LEU B 1 41 ? -2.836 4.258 0.942 1 97.31 41 LEU B O 1
ATOM 910 N N . GLN B 1 42 ? -4.172 6 0.681 1 98.06 42 GLN B N 1
ATOM 9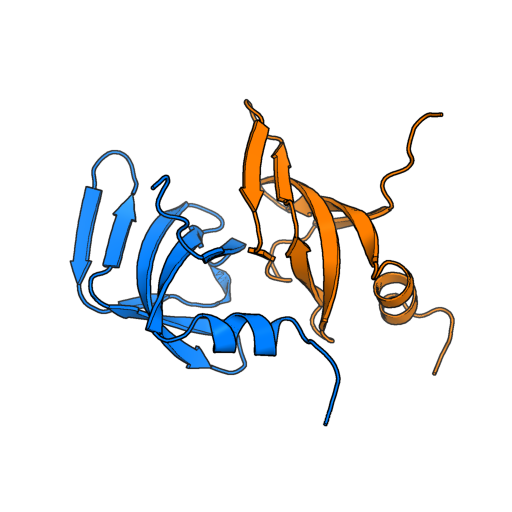11 C CA . GLN B 1 42 ? -3.984 6.07 -0.764 1 98.06 42 GLN B CA 1
ATOM 912 C C . GLN B 1 42 ? -3.078 7.238 -1.143 1 98.06 42 GLN B C 1
ATOM 914 O O . GLN B 1 42 ? -3.381 8.391 -0.833 1 98.06 42 GLN B O 1
ATOM 919 N N . LEU B 1 43 ? -1.963 6.941 -1.791 1 98 43 LEU B N 1
ATOM 920 C CA . LEU B 1 43 ? -1.008 7.953 -2.223 1 98 43 LEU B CA 1
ATOM 921 C C . LEU B 1 43 ? -0.906 7.992 -3.744 1 98 43 LEU B C 1
ATOM 923 O O . LEU B 1 43 ? -1.019 6.961 -4.406 1 98 43 LEU B O 1
ATOM 927 N N . ARG B 1 44 ? -0.69 9.156 -4.254 1 98 44 ARG B N 1
ATOM 928 C CA . ARG B 1 44 ? -0.322 9.352 -5.652 1 98 44 ARG B CA 1
ATOM 929 C C . ARG B 1 44 ? 1.091 9.914 -5.773 1 98 44 ARG B C 1
ATOM 931 O O . ARG B 1 44 ? 1.566 10.617 -4.875 1 98 44 ARG B O 1
ATOM 938 N N . ASN B 1 45 ? 1.739 9.648 -6.941 1 97.75 45 ASN B N 1
ATOM 939 C CA . ASN B 1 45 ? 3.123 10.047 -7.18 1 97.75 45 ASN B CA 1
ATOM 940 C C . ASN B 1 45 ? 4.035 9.602 -6.039 1 97.75 45 ASN B C 1
ATOM 942 O O . ASN B 1 45 ? 4.863 10.375 -5.562 1 97.75 45 ASN B O 1
ATOM 946 N N . ALA B 1 46 ? 3.83 8.422 -5.59 1 97.94 46 ALA B N 1
ATOM 947 C CA . ALA B 1 46 ? 4.578 7.93 -4.438 1 97.94 46 ALA B CA 1
ATOM 948 C C . ALA B 1 46 ? 6.008 7.566 -4.824 1 97.94 46 ALA B C 1
ATOM 950 O O . ALA B 1 46 ? 6.246 7.012 -5.898 1 97.94 46 ALA B O 1
ATOM 951 N N . VAL B 1 47 ? 6.879 7.941 -3.977 1 97.94 47 VAL B N 1
ATOM 952 C CA . VAL B 1 47 ? 8.289 7.59 -4.094 1 97.94 47 VAL B CA 1
ATOM 953 C C . VAL B 1 47 ? 8.75 6.867 -2.826 1 97.94 47 VAL B C 1
ATOM 955 O O . VAL B 1 47 ? 8.469 7.316 -1.713 1 97.94 47 VAL B O 1
ATOM 958 N N . GLU B 1 48 ? 9.336 5.695 -3.023 1 97.12 48 GLU B N 1
ATOM 959 C CA . GLU B 1 48 ? 9.977 4.984 -1.921 1 97.12 48 GLU B CA 1
ATOM 960 C C . GLU B 1 48 ? 11.414 5.449 -1.731 1 97.12 48 GLU B C 1
ATOM 962 O O . GLU B 1 48 ? 12.219 5.398 -2.666 1 97.12 48 GLU B O 1
ATOM 967 N N . HIS B 1 49 ? 11.734 5.906 -0.495 1 97.19 49 HIS B N 1
ATOM 968 C CA . HIS B 1 49 ? 13.102 6.32 -0.183 1 97.19 49 HIS B CA 1
ATOM 969 C C . HIS B 1 49 ? 13.844 5.227 0.572 1 97.19 49 HIS B C 1
ATOM 971 O O . HIS B 1 49 ? 13.836 5.195 1.805 1 97.19 49 HIS B O 1
ATOM 977 N N . ALA B 1 50 ? 14.492 4.316 -0.14 1 92.75 50 ALA B N 1
ATOM 978 C CA . ALA B 1 50 ? 15.383 3.305 0.43 1 92.75 50 ALA B CA 1
ATOM 979 C C . ALA B 1 50 ? 16.844 3.594 0.085 1 92.75 50 ALA B C 1
ATOM 981 O O . ALA B 1 50 ? 17.344 4.691 0.349 1 92.75 50 ALA B O 1
ATOM 982 N N . LYS B 1 51 ? 17.578 2.654 -0.351 1 92.62 51 LYS B N 1
ATOM 983 C CA . LYS B 1 51 ? 18.938 2.93 -0.83 1 92.62 51 LYS B CA 1
ATOM 984 C C . LYS B 1 51 ? 18.906 3.846 -2.051 1 92.62 51 LYS B C 1
ATOM 986 O O . LYS B 1 51 ? 19.703 4.789 -2.141 1 92.62 51 LYS B O 1
ATOM 991 N N . GLN B 1 52 ? 17.953 3.5 -2.889 1 95.12 52 GLN B N 1
ATOM 992 C CA . GLN B 1 52 ? 17.641 4.344 -4.035 1 95.12 52 GLN B CA 1
ATOM 993 C C . GLN B 1 52 ? 16.156 4.703 -4.066 1 95.12 52 GLN B C 1
ATOM 995 O O . GLN B 1 52 ? 15.312 3.951 -3.561 1 95.12 52 GLN B O 1
ATOM 1000 N N . ASP B 1 53 ? 15.961 5.879 -4.625 1 97 53 ASP B N 1
ATOM 1001 C CA . ASP B 1 53 ? 14.57 6.281 -4.773 1 97 53 ASP B CA 1
ATOM 1002 C C . ASP B 1 53 ? 13.875 5.457 -5.852 1 97 53 ASP B C 1
ATOM 1004 O O . ASP B 1 53 ? 14.445 5.211 -6.918 1 97 53 ASP B O 1
ATOM 1008 N N . THR B 1 54 ? 12.734 5 -5.539 1 95.75 54 THR B N 1
ATOM 1009 C CA . THR B 1 54 ? 11.922 4.258 -6.496 1 95.75 54 THR B CA 1
ATOM 1010 C C . THR B 1 54 ? 10.547 4.906 -6.66 1 95.75 54 THR B C 1
ATOM 1012 O O . THR B 1 54 ? 9.836 5.129 -5.68 1 95.75 54 THR B O 1
ATOM 1015 N N . GLU B 1 55 ? 10.164 5.176 -7.914 1 97.25 55 GLU B N 1
ATOM 1016 C CA . GLU B 1 55 ? 8.828 5.699 -8.195 1 97.25 55 GLU B CA 1
ATOM 1017 C C . GLU B 1 55 ? 7.793 4.578 -8.195 1 97.25 55 GLU B C 1
ATOM 1019 O O . GLU B 1 55 ? 7.945 3.586 -8.914 1 97.25 55 GLU B O 1
ATOM 1024 N N . LEU B 1 56 ? 6.73 4.805 -7.453 1 96.88 56 LEU B N 1
ATOM 1025 C CA . LEU B 1 56 ? 5.734 3.754 -7.301 1 96.88 56 LEU B CA 1
ATOM 1026 C C . LEU B 1 56 ? 4.414 4.156 -7.953 1 96.88 56 LEU B C 1
ATOM 1028 O O . LEU B 1 56 ? 3.562 3.307 -8.219 1 96.88 56 LEU B O 1
ATOM 1032 N N . GLY B 1 57 ? 4.242 5.414 -8.211 1 96.69 57 GLY B N 1
ATOM 1033 C CA . GLY B 1 57 ? 2.98 5.871 -8.773 1 96.69 57 GLY B CA 1
ATOM 1034 C C . GLY B 1 57 ? 1.854 5.91 -7.754 1 96.69 57 GLY B C 1
ATOM 1035 O O . GLY B 1 57 ? 2.002 6.492 -6.68 1 96.69 57 GLY B O 1
ATOM 1036 N N . GLU B 1 58 ? 0.696 5.379 -8.164 1 97.56 58 GLU B N 1
ATOM 1037 C CA . GLU B 1 58 ? -0.439 5.328 -7.25 1 97.56 58 GLU B CA 1
ATOM 1038 C C . GLU B 1 58 ? -0.452 4.027 -6.457 1 97.56 58 GLU B C 1
ATOM 1040 O O . GLU B 1 58 ? -0.279 2.945 -7.027 1 97.56 58 GLU B O 1
ATOM 1045 N N . MET B 1 59 ? -0.663 4.188 -5.117 1 97.56 59 MET B N 1
ATOM 1046 C CA . MET B 1 59 ? -0.566 3.004 -4.266 1 97.56 59 MET B CA 1
ATOM 1047 C C . MET B 1 59 ? -1.479 3.131 -3.053 1 97.56 59 MET B C 1
ATOM 1049 O O . MET B 1 59 ? -1.929 4.227 -2.721 1 97.56 59 MET B O 1
ATOM 1053 N N . LEU B 1 60 ? -1.803 1.977 -2.492 1 98.06 60 LEU B N 1
ATOM 1054 C CA . LEU B 1 60 ? -2.457 1.89 -1.191 1 98.06 60 LEU B CA 1
ATOM 1055 C C . LEU B 1 60 ? -1.511 1.312 -0.144 1 98.06 60 LEU B C 1
ATOM 1057 O O . LEU B 1 60 ? -0.998 0.203 -0.309 1 98.06 60 LEU B O 1
ATOM 1061 N N . LEU B 1 61 ? -1.137 2.07 0.841 1 97.12 61 LEU B N 1
ATOM 1062 C CA . LEU B 1 61 ? -0.282 1.665 1.952 1 97.12 61 LEU B CA 1
ATOM 1063 C C . LEU B 1 61 ? -1.119 1.208 3.143 1 97.12 61 LEU B C 1
ATOM 1065 O O . LEU B 1 61 ? -1.99 1.943 3.613 1 97.12 61 LEU B O 1
ATOM 1069 N N . ARG B 1 62 ? -0.83 0.057 3.66 1 95.75 62 ARG B N 1
ATOM 1070 C CA . ARG B 1 62 ? -1.666 -0.573 4.676 1 95.75 62 ARG B CA 1
ATOM 1071 C C . ARG B 1 62 ? -1.316 -0.057 6.07 1 95.75 62 ARG B C 1
ATOM 1073 O O . ARG B 1 62 ? -0.142 0.131 6.391 1 95.75 62 ARG B O 1
ATOM 1080 N N . ASN B 1 63 ? -2.328 0.032 6.918 1 93.81 63 ASN B N 1
ATOM 1081 C CA . ASN B 1 63 ? -2.262 0.664 8.227 1 93.81 63 ASN B CA 1
ATOM 1082 C C . ASN B 1 63 ? -1.287 -0.063 9.156 1 93.81 63 ASN B C 1
ATOM 1084 O O . ASN B 1 63 ? -0.517 0.573 9.875 1 93.81 63 ASN B O 1
ATOM 1088 N N . ASN B 1 64 ? -1.281 -1.373 9.117 1 92.62 64 ASN B N 1
ATOM 1089 C CA . ASN B 1 64 ? -0.51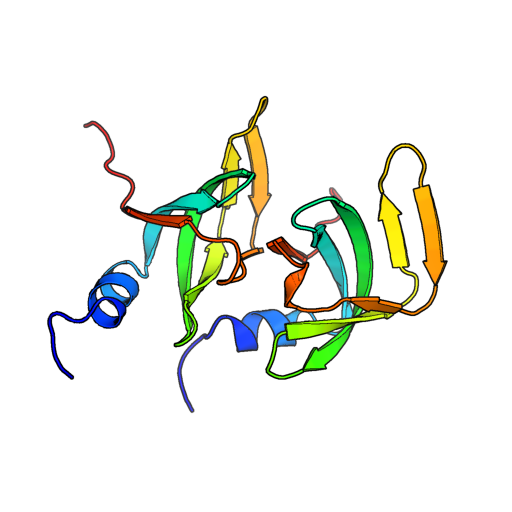1 -2.18 10.062 1 92.62 64 ASN B CA 1
ATOM 1090 C C . ASN B 1 64 ? 0.99 -1.972 9.875 1 92.62 64 ASN B C 1
ATOM 1092 O O . ASN B 1 64 ? 1.774 -2.242 10.789 1 92.62 64 ASN B O 1
ATOM 1096 N N . ASN B 1 65 ? 1.407 -1.311 8.93 1 92.69 65 ASN B N 1
ATOM 1097 C CA . ASN B 1 65 ? 2.826 -1.172 8.617 1 92.69 65 ASN B CA 1
ATOM 1098 C C . ASN B 1 65 ? 3.291 0.276 8.75 1 92.69 65 ASN B C 1
ATOM 1100 O O . ASN B 1 65 ? 4.449 0.589 8.469 1 92.69 65 ASN B O 1
ATOM 1104 N N . ILE B 1 66 ? 2.428 1.125 9.141 1 95.75 66 ILE B N 1
ATOM 1105 C CA . ILE B 1 66 ? 2.742 2.545 9.258 1 95.75 66 ILE B CA 1
ATOM 1106 C C . ILE B 1 66 ? 3.178 2.863 10.688 1 95.75 66 ILE B C 1
ATOM 1108 O O . ILE B 1 66 ? 2.451 2.578 11.641 1 95.75 66 ILE B O 1
ATOM 1112 N N . LEU B 1 67 ? 4.359 3.377 10.875 1 96.25 67 LEU B N 1
ATOM 1113 C CA . LEU B 1 67 ? 4.816 3.865 12.172 1 96.25 67 LEU B CA 1
ATOM 1114 C C . LEU B 1 67 ? 4.309 5.281 12.43 1 96.25 67 LEU B C 1
ATOM 1116 O O . LEU B 1 67 ? 3.715 5.551 13.477 1 96.25 67 LEU B O 1
ATOM 1120 N N . TYR B 1 68 ? 4.492 6.223 11.438 1 97.19 68 TYR B N 1
ATOM 1121 C CA . TYR B 1 68 ? 3.949 7.57 11.578 1 97.19 68 TYR B CA 1
ATOM 1122 C C . TYR B 1 68 ? 3.777 8.234 10.219 1 97.19 68 TYR B C 1
ATOM 1124 O O . TYR B 1 68 ? 4.316 7.754 9.211 1 97.19 68 TYR B O 1
ATOM 1132 N N . ILE B 1 69 ? 3.041 9.305 10.148 1 97.56 69 ILE B N 1
ATOM 1133 C CA . ILE B 1 69 ? 2.844 10.148 8.977 1 97.56 69 ILE B CA 1
ATOM 1134 C C . ILE B 1 69 ? 3.037 11.617 9.359 1 97.56 69 ILE B C 1
ATOM 1136 O O . ILE B 1 69 ? 2.623 12.047 10.438 1 97.56 69 ILE B O 1
ATOM 1140 N N . ARG B 1 70 ? 3.656 12.391 8.484 1 97.44 70 ARG B N 1
ATOM 1141 C CA . ARG B 1 70 ? 3.814 13.828 8.68 1 97.44 70 ARG B CA 1
ATOM 1142 C C . ARG B 1 7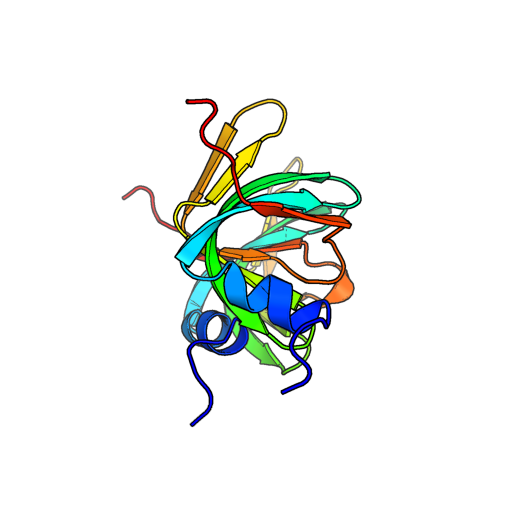0 ? 3.699 14.578 7.352 1 97.44 70 ARG B C 1
ATOM 1144 O O . ARG B 1 70 ? 3.932 14 6.285 1 97.44 70 ARG B O 1
ATOM 1151 N N . GLU B 1 71 ? 3.232 15.797 7.434 1 97.12 71 GLU B N 1
ATOM 1152 C CA . GLU B 1 71 ? 3.236 16.656 6.254 1 97.12 71 GLU B CA 1
ATOM 1153 C C . GLU B 1 71 ? 4.66 16.953 5.793 1 97.12 71 GLU B C 1
ATOM 1155 O O . GLU B 1 71 ? 5.551 17.188 6.613 1 97.12 71 GLU B O 1
ATOM 1160 N N . GLU B 1 72 ? 4.828 16.859 4.48 1 95 72 GLU B N 1
ATOM 1161 C CA . GLU B 1 72 ? 6.113 17.281 3.93 1 95 72 GLU B CA 1
ATOM 1162 C C . GLU B 1 72 ? 6.297 18.797 4.051 1 95 72 GLU B C 1
ATOM 1164 O O . GLU B 1 72 ? 5.422 19.562 3.646 1 95 72 GLU B O 1
ATOM 1169 N N . THR B 1 73 ? 7.25 19.266 4.727 1 86.56 73 THR B N 1
ATOM 1170 C CA . THR B 1 73 ? 7.535 20.688 4.879 1 86.56 73 THR B CA 1
ATOM 1171 C C . THR B 1 73 ? 8.594 21.141 3.877 1 86.56 73 THR B C 1
ATOM 1173 O O . THR B 1 73 ? 9.609 20.453 3.695 1 86.56 73 THR B O 1
ATOM 1176 N N . SER B 1 74 ? 8.172 21.656 2.66 1 66.5 74 SER B N 1
ATOM 1177 C CA . SER B 1 74 ? 9.148 22.266 1.755 1 66.5 74 SER B CA 1
ATOM 1178 C C . SER B 1 74 ? 10.156 23.109 2.516 1 66.5 74 SER B C 1
ATOM 1180 O O . SER B 1 74 ? 9.781 23.875 3.408 1 66.5 74 SER B O 1
ATOM 1182 N N . ALA B 1 75 ? 11.383 22.609 2.998 1 51.75 75 ALA B N 1
ATOM 1183 C CA . ALA B 1 75 ? 12.32 23.641 3.402 1 51.75 75 ALA B CA 1
ATOM 1184 C C . ALA B 1 75 ? 12.312 24.797 2.41 1 51.75 75 ALA B C 1
ATOM 1186 O O . ALA B 1 75 ? 12.609 24.625 1.228 1 51.75 75 ALA B O 1
ATOM 1187 N N . SER B 1 76 ? 11.359 25.625 2.5 1 38.25 76 SER B N 1
ATOM 1188 C CA . SER B 1 76 ? 11.75 26.875 1.833 1 38.25 76 SER B CA 1
ATOM 1189 C C . SER B 1 76 ? 13.227 27.172 2.043 1 38.25 76 SER B C 1
ATOM 1191 O O . SER B 1 76 ? 13.773 26.906 3.113 1 38.25 76 SER B O 1
#

Radius of gyration: 15.44 Å; Cα contacts (8 Å, |Δi|>4): 338; chains: 2; bounding box: 41×46×40 Å

Nearest PDB structures (foldseek):
  4pjo-assembly3_U  TM=9.066E-01  e=1.109E-05  Homo sapiens
  6aso-assembly1_G  TM=9.286E-01  e=2.274E-05  Saccharomyces cerevisiae
  6ppp-assembly2_O  TM=9.283E-01  e=6.146E-05  Schizosaccharomyces pombe 972h-
  6ppp-assembly1_G  TM=9.284E-01  e=1.068E-04  Schizosaccharomyces pombe 972h-
  5nrl-assembly1_h  TM=8.783E-01  e=2.445E-04  Saccharomyces cerevisiae

Organism: Leishmania major (NCBI:txid5664)

Solvent-accessible surface area (backbone atoms only — not comparable to full-atom values): 8230 Å² total; per-residue (Å²): 128,82,76,80,26,36,64,55,56,56,58,69,41,49,77,33,50,30,39,34,37,32,65,89,57,47,39,35,35,24,32,28,69,47,68,52,97,79,54,32,34,32,29,36,69,21,31,39,48,60,97,60,79,40,83,63,36,70,49,76,48,58,37,90,47,40,30,33,42,27,67,57,71,73,84,116,123,77,71,88,38,75,66,44,56,57,58,68,42,49,76,33,50,30,40,32,36,32,67,87,57,48,40,36,34,24,33,28,67,24,53,43,96,77,53,28,33,20,30,36,68,22,31,40,48,58,98,57,78,39,82,58,37,50,35,39,40,34,34,94,38,52,66,51,74,44,75,57,71,77,80,120

Foldseek 3Di:
DDDPDPVVVLVVQAQAWKWWDWPPFFIKIFHFHDADPLGWTWGAQIWTDDVDIDGDGIDIDGSVGTDDMDTDDPPD/DPCPDPVNVLVVQAQAWKWWDWPPFFIKIFHFHDADPLGWTWGAQIWTDDVDIDTDGIDIDDNVGTPDMDTDDPPD

pLDDT: mean 91.27, std 14.2, range [29.62, 98.81]

InterPro domains:
  IPR001163 Sm domain, eukaryotic/archaea-type [PF01423] (9-70)
  IPR001163 Sm domain, eukaryotic/archaea-type [SM00651] (8-71)
  IPR010920 LSM domain superfamily [SSF50182] (8-72)
  IPR016487 Sm-like protein Lsm6/SmF [PTHR11021] (4-73)
  IPR034100 Small nuclear ribonucleoprotein F [cd01722] (6-71)
  IPR047575 Sm domain [PS52002] (5-75)